Protein AF-A0A7C0YCM2-F1 (afdb_monomer_lite)

Secondary structure (DSSP, 8-state):
-HHHHHHHHHHHHHHHHHHHHHTS----------SS---SEEEEETTEEEEEETTEEEEEE-SSGGGT-

Radius of gyration: 23.24 Å; chains: 1; bounding box: 48×37×54 Å

Sequence (69 aa):
MKRLAIVFFSFIFLTTSLLCESAKKKGIKIVGIWDAGGSYDVIGEGNYLYVGSGGQVRIYDISTKEKIE

Foldseek 3Di:
DVVVVVVVVVVVVVVVVVVVVVPPDPDDDDLADDPQPDFPDWDDDDQWIWTHGDPDTDIFGNVDSVSRD

pLDDT: mean 87.19, std 9.21, range [61.25, 97.56]

Structure (mmCIF, N/CA/C/O backbone):
data_AF-A0A7C0YCM2-F1
#
_entry.id   AF-A0A7C0YCM2-F1
#
loop_
_atom_site.group_PDB
_atom_site.id
_atom_site.type_symbol
_atom_site.label_atom_id
_atom_site.label_alt_id
_atom_site.label_comp_id
_atom_site.label_asym_id
_atom_site.label_entity_id
_atom_site.label_seq_id
_atom_site.pdbx_PDB_ins_code
_atom_site.Cartn_x
_atom_site.Cartn_y
_atom_site.Cartn_z
_atom_site.occupancy
_atom_site.B_iso_or_equiv
_atom_site.auth_seq_id
_atom_site.auth_comp_id
_atom_site.auth_asym_id
_atom_site.auth_atom_id
_atom_site.pdbx_PDB_model_num
ATOM 1 N N . MET A 1 1 ? -35.784 26.090 35.960 1.00 70.81 1 MET A N 1
ATOM 2 C CA . MET A 1 1 ? -34.716 26.654 35.097 1.00 70.81 1 MET A CA 1
ATOM 3 C C . MET A 1 1 ? -33.356 25.962 35.250 1.00 70.81 1 MET A C 1
ATOM 5 O O . MET A 1 1 ? -32.764 25.632 34.236 1.00 70.81 1 MET A O 1
ATOM 9 N N . LYS A 1 2 ? -32.876 25.647 36.467 1.00 74.88 2 LYS A N 1
ATOM 10 C CA . LYS A 1 2 ? -31.552 25.010 36.680 1.00 74.88 2 LYS A CA 1
ATOM 11 C C . LYS A 1 2 ? -31.370 23.640 35.990 1.00 74.88 2 LYS A C 1
ATOM 13 O O . LYS A 1 2 ? -30.342 23.407 35.374 1.00 74.88 2 LYS A O 1
ATOM 18 N N . ARG A 1 3 ? -32.383 22.761 36.029 1.00 80.88 3 ARG A N 1
ATOM 19 C CA . ARG A 1 3 ? -32.337 21.430 35.377 1.00 80.88 3 ARG A CA 1
ATOM 20 C C . ARG A 1 3 ? -32.261 21.505 33.845 1.00 80.88 3 ARG A C 1
ATOM 22 O O . ARG A 1 3 ? -31.540 20.725 33.243 1.00 80.88 3 ARG A O 1
ATOM 29 N N . LEU A 1 4 ? -32.953 22.470 33.234 1.00 83.69 4 LEU A N 1
ATOM 30 C CA . LEU A 1 4 ? -32.939 22.681 31.781 1.00 83.69 4 LEU A CA 1
ATOM 31 C C . LEU A 1 4 ? -31.574 23.200 31.303 1.00 83.69 4 LEU A C 1
ATOM 33 O O . LEU A 1 4 ? -31.052 22.727 30.302 1.00 83.69 4 LEU A O 1
ATOM 37 N N . ALA A 1 5 ? -30.965 24.110 32.071 1.00 85.50 5 ALA A N 1
ATOM 38 C CA . ALA A 1 5 ? -29.614 24.594 31.799 1.00 85.50 5 ALA A CA 1
ATOM 39 C C . ALA A 1 5 ? -28.573 23.464 31.876 1.00 85.50 5 ALA A C 1
ATOM 41 O O . ALA A 1 5 ? -27.706 23.374 31.015 1.00 85.50 5 ALA A O 1
ATOM 42 N N . ILE A 1 6 ? -28.687 22.562 32.857 1.00 89.25 6 ILE A N 1
ATOM 43 C CA . ILE A 1 6 ? -27.775 21.413 32.997 1.00 89.25 6 ILE A CA 1
ATOM 44 C C . ILE A 1 6 ? -27.847 20.494 31.771 1.00 89.25 6 ILE A C 1
ATOM 46 O O . ILE A 1 6 ? -26.805 20.104 31.248 1.00 89.25 6 ILE A O 1
ATOM 50 N N . VAL A 1 7 ? -29.052 20.183 31.281 1.00 92.62 7 VAL A N 1
ATOM 51 C CA . VAL A 1 7 ? -29.237 19.362 30.069 1.00 92.62 7 VAL A CA 1
ATOM 52 C C . VAL A 1 7 ? -28.646 20.054 28.838 1.00 92.62 7 VAL A C 1
ATOM 54 O O . VAL A 1 7 ? -27.964 19.423 28.037 1.00 92.62 7 VAL A O 1
ATOM 57 N N . PHE A 1 8 ? -28.837 21.367 28.714 1.00 91.94 8 PHE A N 1
ATOM 58 C CA . PHE A 1 8 ? -28.284 22.141 27.606 1.00 91.94 8 PHE A CA 1
ATOM 59 C C . PHE A 1 8 ? -26.745 22.148 27.604 1.00 91.94 8 PHE A C 1
ATOM 61 O O . PHE A 1 8 ? -26.128 21.863 26.580 1.00 91.94 8 PHE A O 1
ATOM 68 N N . PHE A 1 9 ? -26.110 22.390 28.756 1.00 91.44 9 PHE A N 1
ATOM 69 C CA . PHE A 1 9 ? -24.646 22.372 28.866 1.00 91.44 9 PHE A CA 1
ATOM 70 C C . PHE A 1 9 ? -24.046 20.979 28.658 1.00 91.44 9 PHE A C 1
ATOM 72 O O . PHE A 1 9 ? -22.997 20.858 28.028 1.00 91.44 9 PHE A O 1
ATOM 79 N N . SER A 1 10 ? -24.709 19.927 29.143 1.00 90.56 10 SER A N 1
ATOM 80 C CA . SER A 1 10 ? -24.256 18.549 28.913 1.00 90.56 10 SER A CA 1
ATOM 81 C C . SER A 1 10 ? -24.396 18.134 27.446 1.00 90.56 10 SER A C 1
ATOM 83 O O . SER A 1 10 ? -23.505 17.470 26.923 1.00 90.56 10 SER A O 1
ATOM 85 N N . PHE A 1 11 ? -25.436 18.597 26.748 1.00 91.38 11 PHE A N 1
ATOM 86 C CA . PHE A 1 11 ? -25.575 18.387 25.307 1.00 91.38 11 PHE A CA 1
ATOM 87 C C . PHE A 1 11 ? -24.484 19.117 24.514 1.00 91.38 11 PHE A C 1
ATOM 89 O O . PHE A 1 11 ? -23.842 18.514 23.656 1.00 91.38 11 PHE A O 1
ATOM 96 N N . ILE A 1 12 ? -24.195 20.379 24.851 1.00 92.44 12 ILE A N 1
ATOM 97 C CA . ILE A 1 12 ? -23.093 21.128 24.229 1.00 92.44 12 ILE A CA 1
ATOM 98 C C . ILE A 1 12 ? -21.765 20.395 24.436 1.00 92.44 12 ILE A C 1
ATOM 100 O O . ILE A 1 12 ? -21.052 20.159 23.467 1.00 92.44 12 ILE A O 1
ATOM 104 N N . PHE A 1 13 ? -21.460 19.968 25.661 1.00 88.44 13 PHE A N 1
ATOM 105 C CA . PHE A 1 13 ? -20.230 19.235 25.969 1.00 88.44 13 PHE A CA 1
ATOM 106 C C . PHE A 1 13 ? -20.108 17.905 25.201 1.00 88.44 13 PHE A C 1
ATOM 108 O O . PHE A 1 13 ? -19.036 17.547 24.708 1.00 88.44 13 PHE A O 1
ATOM 115 N N . LEU A 1 14 ? -21.215 17.174 25.049 1.00 86.69 14 LEU A N 1
ATOM 116 C CA . LEU A 1 14 ? -21.237 15.940 24.266 1.00 86.69 14 LEU A CA 1
ATOM 117 C C . LEU A 1 14 ? -21.000 16.214 22.773 1.00 86.69 14 LEU A C 1
ATOM 119 O O . LEU A 1 14 ? -20.211 15.531 22.130 1.00 86.69 14 LEU A O 1
ATOM 123 N N . THR A 1 15 ? -21.633 17.247 22.218 1.00 84.00 15 THR A N 1
ATOM 124 C CA . THR A 1 15 ? -21.443 17.598 20.802 1.00 84.00 15 THR A CA 1
ATOM 125 C C . THR A 1 15 ? -20.030 18.109 20.505 1.00 84.00 15 THR A C 1
ATOM 127 O O . THR A 1 15 ? -19.461 17.754 19.476 1.00 84.00 15 THR A O 1
ATOM 130 N N . THR A 1 16 ? -19.412 18.880 21.407 1.00 81.94 16 THR A N 1
ATOM 131 C CA . THR A 1 16 ? -18.046 19.392 21.210 1.00 81.94 16 THR A CA 1
ATOM 132 C C . THR A 1 16 ? -16.983 18.305 21.344 1.00 81.94 16 THR A C 1
ATOM 134 O O . THR A 1 16 ? -16.008 18.316 20.593 1.00 81.94 16 THR A O 1
ATOM 137 N N . SER A 1 17 ? -17.168 17.338 22.247 1.00 81.69 17 SER A N 1
ATOM 138 C CA . SER A 1 17 ? -16.248 16.200 22.385 1.00 81.69 17 SER A CA 1
ATOM 139 C C . SER A 1 17 ? -16.235 15.300 21.143 1.00 81.69 17 SER A C 1
ATOM 141 O O . SER A 1 17 ? -15.155 14.951 20.667 1.00 81.69 17 SER A O 1
ATOM 143 N N . LEU A 1 18 ? -17.401 15.020 20.549 1.00 78.94 18 LEU A N 1
ATOM 144 C CA . LEU A 1 18 ? -17.515 14.242 19.305 1.00 78.94 18 LEU A CA 1
ATOM 145 C C . LEU A 1 18 ? -16.838 14.932 18.106 1.00 78.94 18 LEU A C 1
ATOM 147 O O . LEU A 1 18 ? -16.184 14.282 17.291 1.00 78.94 18 LEU A O 1
ATOM 151 N N . LEU A 1 19 ? -16.941 16.261 18.009 1.00 75.50 19 LEU A N 1
ATOM 152 C CA . LEU A 1 19 ? -16.270 17.039 16.958 1.00 75.50 19 LEU A CA 1
ATOM 153 C C . LEU A 1 19 ? -14.739 17.026 17.103 1.00 75.50 19 LEU A C 1
ATOM 155 O O . LEU A 1 19 ? -14.022 17.039 16.102 1.00 75.50 19 LEU A O 1
ATOM 159 N N . CYS A 1 20 ? -14.234 16.963 18.337 1.00 66.31 20 CYS A N 1
ATOM 160 C CA . CYS A 1 20 ? -12.801 16.923 18.625 1.00 66.31 20 CYS A CA 1
ATOM 161 C C . CYS A 1 20 ? -12.148 15.602 18.170 1.00 66.31 20 CYS A C 1
ATOM 163 O O . CYS A 1 20 ? -10.986 15.578 17.766 1.00 66.31 20 CYS A O 1
ATOM 165 N N . GLU A 1 21 ? -12.899 14.498 18.178 1.00 66.12 21 GLU A N 1
ATOM 166 C CA . GLU A 1 21 ? -12.402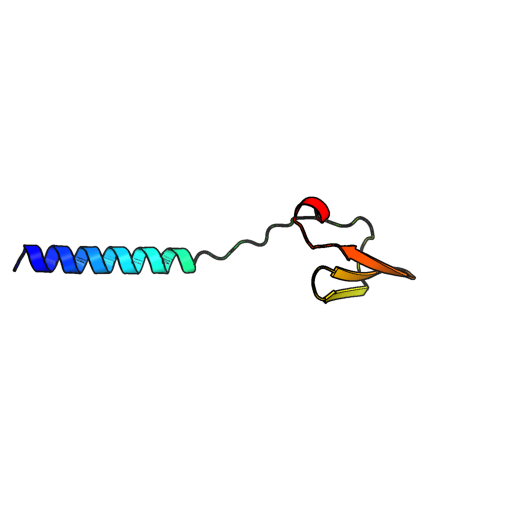 13.183 17.766 1.00 66.12 21 GLU A CA 1
ATOM 167 C C . GLU A 1 21 ? -12.223 13.068 16.244 1.00 66.12 21 GLU A C 1
ATOM 169 O O . GLU A 1 21 ? -11.224 12.516 15.780 1.00 66.12 21 GLU A O 1
ATOM 174 N N . SER A 1 22 ? -13.116 13.690 15.466 1.00 61.25 22 SER A N 1
ATOM 175 C CA . SER A 1 22 ? -13.008 13.775 13.999 1.00 61.25 22 SER A CA 1
ATOM 176 C C . SER A 1 22 ? -11.754 14.538 13.537 1.00 61.25 22 SER A C 1
ATOM 178 O O . SER A 1 22 ? -11.180 14.245 12.490 1.00 61.25 22 SER A O 1
ATOM 180 N N . ALA A 1 23 ? -11.271 15.483 14.351 1.00 63.25 23 ALA A N 1
ATOM 181 C CA . ALA A 1 23 ? -10.096 16.297 14.045 1.00 63.25 23 ALA A CA 1
ATOM 182 C C . ALA A 1 23 ? -8.750 15.602 14.336 1.00 63.25 23 ALA A C 1
ATOM 184 O O . ALA A 1 23 ? -7.693 16.157 14.014 1.00 63.25 23 ALA A O 1
ATOM 185 N N . LYS A 1 24 ? -8.736 14.393 14.922 1.00 71.50 24 LYS A N 1
ATOM 186 C CA . LYS A 1 24 ? -7.486 13.637 15.090 1.00 71.50 24 LYS A CA 1
ATOM 187 C C . LYS A 1 24 ? -6.948 13.233 13.720 1.00 71.50 24 LYS A C 1
ATOM 189 O O . LYS A 1 24 ? -7.447 12.313 13.076 1.00 71.50 24 LYS A O 1
ATOM 194 N N . LYS A 1 25 ? -5.873 13.904 13.298 1.00 65.62 25 LYS A N 1
ATOM 195 C CA . LYS A 1 25 ? -5.092 13.563 12.107 1.00 65.62 25 LYS A CA 1
ATOM 196 C C . LYS A 1 25 ? -4.743 12.075 12.142 1.00 65.62 25 LYS A C 1
ATOM 198 O O . LYS A 1 25 ? -3.956 11.635 12.980 1.00 65.62 25 LYS A O 1
ATOM 203 N N . LYS A 1 26 ? -5.330 11.306 11.225 1.00 71.38 26 LYS A N 1
ATOM 204 C CA . LYS A 1 26 ? -5.006 9.894 11.030 1.00 71.38 26 LYS A CA 1
ATOM 205 C C . LYS A 1 26 ? -3.542 9.834 10.595 1.00 71.38 26 LYS A C 1
ATOM 207 O O . LYS A 1 26 ? -3.200 10.269 9.498 1.00 71.38 26 LYS A O 1
ATOM 212 N N . GLY A 1 27 ? -2.664 9.417 11.505 1.00 76.94 27 GLY A N 1
ATOM 213 C CA . GLY A 1 27 ? -1.248 9.248 11.200 1.00 76.94 27 GLY A CA 1
ATOM 214 C C . GLY A 1 27 ? -1.084 8.282 10.029 1.00 76.94 27 GLY A C 1
ATOM 215 O O . GLY A 1 27 ? -1.854 7.329 9.895 1.00 76.94 27 GLY A O 1
ATOM 216 N N . ILE A 1 28 ? -0.099 8.534 9.170 1.00 85.81 28 ILE A N 1
ATOM 217 C CA . ILE A 1 28 ? 0.268 7.568 8.135 1.00 85.81 28 ILE A CA 1
ATOM 218 C C . ILE A 1 28 ? 0.870 6.361 8.855 1.00 85.81 28 ILE A C 1
ATOM 220 O O . ILE A 1 28 ? 1.848 6.500 9.589 1.00 85.81 28 ILE A O 1
ATOM 224 N N . LYS A 1 29 ? 0.273 5.184 8.661 1.00 86.31 29 LYS A N 1
ATOM 225 C CA . LYS A 1 29 ? 0.831 3.909 9.109 1.00 86.31 29 LYS A CA 1
ATOM 226 C C . LYS A 1 29 ? 1.352 3.165 7.887 1.00 86.31 29 LYS A C 1
ATOM 228 O O . LYS A 1 29 ? 0.579 2.875 6.978 1.00 86.31 29 LYS A O 1
ATOM 233 N N . ILE A 1 30 ? 2.640 2.841 7.891 1.00 87.62 30 ILE A N 1
ATOM 234 C CA . ILE A 1 30 ? 3.228 1.940 6.899 1.00 87.62 30 ILE A CA 1
ATOM 235 C C . ILE A 1 30 ? 2.735 0.525 7.225 1.00 87.62 30 ILE A C 1
ATOM 237 O O . ILE A 1 30 ? 2.899 0.063 8.354 1.00 87.62 30 ILE A O 1
ATOM 241 N N . VAL A 1 31 ? 2.071 -0.116 6.263 1.00 87.56 31 VAL A N 1
ATOM 242 C CA . VAL A 1 31 ? 1.518 -1.479 6.395 1.00 87.56 31 VAL A CA 1
ATOM 243 C C . VAL A 1 31 ? 2.317 -2.522 5.619 1.00 87.56 31 VAL A C 1
ATOM 245 O O . VAL A 1 31 ? 2.184 -3.698 5.904 1.00 87.56 31 VAL A O 1
ATOM 248 N N . GLY A 1 32 ? 3.174 -2.090 4.695 1.00 84.62 32 GLY A N 1
ATOM 249 C CA . GLY A 1 32 ? 4.066 -2.949 3.929 1.00 84.62 32 GLY A CA 1
ATOM 250 C C . GLY A 1 32 ? 5.119 -2.108 3.212 1.00 84.62 32 GLY A C 1
ATOM 251 O O . GLY A 1 32 ? 4.897 -0.926 2.932 1.00 84.62 32 GLY A O 1
ATOM 252 N N . ILE A 1 33 ? 6.278 -2.709 2.955 1.00 86.25 33 ILE A N 1
ATOM 253 C CA . ILE A 1 33 ? 7.349 -2.149 2.126 1.00 86.25 33 ILE A CA 1
ATOM 254 C C . ILE A 1 33 ? 7.753 -3.260 1.170 1.00 86.25 33 ILE A C 1
ATOM 256 O O . ILE A 1 33 ? 8.219 -4.310 1.601 1.00 86.25 33 ILE A O 1
ATOM 260 N N . TRP A 1 34 ? 7.551 -3.039 -0.122 1.00 84.06 34 TRP A N 1
ATOM 261 C CA . TRP A 1 34 ? 7.950 -4.018 -1.122 1.00 84.06 34 TRP A CA 1
ATOM 262 C C . TRP A 1 34 ? 9.481 -4.066 -1.294 1.00 84.06 34 TRP A C 1
ATOM 264 O O . TRP A 1 34 ? 10.198 -3.123 -0.957 1.00 84.06 34 TRP A O 1
ATOM 274 N N . ASP A 1 35 ? 9.998 -5.160 -1.839 1.00 84.00 35 ASP A N 1
ATOM 275 C CA . ASP A 1 35 ? 11.436 -5.442 -1.943 1.00 84.00 35 ASP A CA 1
ATOM 276 C C . ASP A 1 35 ? 12.071 -4.999 -3.278 1.00 84.00 35 ASP A C 1
ATOM 278 O O . ASP A 1 35 ? 13.261 -5.203 -3.511 1.00 84.00 35 ASP A O 1
ATOM 282 N N . ALA A 1 36 ? 11.295 -4.366 -4.163 1.00 87.56 36 ALA A N 1
ATOM 283 C CA . ALA A 1 36 ? 11.676 -4.078 -5.549 1.00 87.56 36 ALA A CA 1
ATOM 284 C C . ALA A 1 36 ? 12.372 -2.718 -5.763 1.00 87.56 36 ALA A C 1
ATOM 286 O O . ALA A 1 36 ? 12.484 -2.254 -6.900 1.00 87.56 36 ALA A O 1
ATOM 287 N N . GLY A 1 37 ? 12.810 -2.057 -4.687 1.00 88.06 37 GLY A N 1
ATOM 288 C CA . GLY A 1 37 ? 13.403 -0.720 -4.744 1.00 88.06 37 GLY A CA 1
ATOM 289 C C . GLY A 1 37 ? 12.397 0.375 -5.123 1.00 88.06 37 GLY A C 1
ATOM 290 O O . GLY A 1 37 ? 11.222 0.312 -4.765 1.00 88.06 37 GLY A O 1
ATOM 291 N N . GLY A 1 38 ? 12.869 1.419 -5.810 1.00 90.75 38 GLY A N 1
ATOM 292 C CA . GLY A 1 38 ? 12.014 2.520 -6.260 1.00 90.75 38 GLY A CA 1
ATOM 293 C C . GLY A 1 38 ? 11.100 2.104 -7.414 1.00 90.75 38 GLY A C 1
ATOM 294 O O . GLY A 1 38 ? 11.545 1.463 -8.363 1.00 90.75 38 GLY A O 1
ATOM 295 N N . SER A 1 39 ? 9.828 2.488 -7.349 1.00 93.94 39 SER A N 1
ATOM 296 C CA . SER A 1 39 ? 8.913 2.408 -8.491 1.00 93.94 39 SER A CA 1
ATOM 297 C C . SER A 1 39 ? 9.136 3.581 -9.445 1.00 93.94 39 SER A C 1
ATOM 299 O O . SER A 1 39 ? 9.429 4.690 -8.996 1.00 93.94 39 SER A O 1
ATOM 301 N N . TYR A 1 40 ? 8.914 3.367 -10.741 1.00 95.19 40 TYR A N 1
ATOM 302 C CA . TYR A 1 40 ? 8.743 4.465 -11.695 1.00 95.19 40 TYR A CA 1
ATOM 303 C C . TYR A 1 40 ? 7.372 5.124 -11.535 1.00 95.19 40 TYR A C 1
ATOM 305 O O . TYR A 1 40 ? 7.287 6.348 -11.535 1.00 95.19 40 TYR A O 1
ATOM 313 N N . ASP A 1 41 ? 6.322 4.310 -11.377 1.00 95.50 41 ASP A N 1
ATOM 314 C CA . ASP A 1 41 ? 4.947 4.761 -11.147 1.00 95.50 41 ASP A CA 1
ATOM 315 C C . ASP A 1 41 ? 4.094 3.654 -10.497 1.00 95.50 41 ASP A C 1
ATOM 317 O O . ASP A 1 41 ? 4.442 2.468 -10.568 1.00 95.50 41 ASP A O 1
ATOM 321 N N . VAL A 1 42 ? 2.987 4.050 -9.865 1.00 94.56 42 VAL A N 1
ATOM 322 C CA . VAL A 1 42 ? 2.025 3.187 -9.168 1.00 94.56 42 VAL A CA 1
ATOM 323 C C . VAL A 1 42 ? 0.602 3.657 -9.474 1.00 94.56 42 VAL A C 1
ATOM 325 O O . VAL A 1 42 ? 0.253 4.800 -9.184 1.00 94.56 42 VAL A O 1
ATOM 328 N N . ILE A 1 43 ? -0.259 2.750 -9.941 1.00 97.12 43 ILE A N 1
ATOM 329 C CA . ILE A 1 43 ? -1.705 2.997 -10.047 1.00 97.12 43 ILE A CA 1
ATOM 330 C C . ILE A 1 43 ? -2.497 1.948 -9.263 1.00 97.12 43 ILE A C 1
ATOM 332 O O . ILE A 1 43 ? -2.113 0.780 -9.198 1.00 97.12 43 ILE A O 1
ATOM 336 N N . GLY A 1 44 ? -3.606 2.365 -8.654 1.00 96.38 44 GLY A N 1
ATOM 337 C CA . GLY A 1 44 ? -4.556 1.470 -7.993 1.00 96.38 44 GLY A CA 1
ATOM 338 C C . GLY A 1 44 ? -5.868 1.402 -8.770 1.00 96.38 44 GLY A C 1
ATOM 339 O O . GLY A 1 44 ? -6.441 2.445 -9.079 1.00 96.38 44 GLY A O 1
ATOM 340 N N . GLU A 1 45 ? -6.357 0.193 -9.048 1.00 97.56 45 GLU A N 1
ATOM 341 C CA . GLU A 1 45 ? -7.661 -0.045 -9.673 1.00 97.56 45 GLU A CA 1
ATOM 342 C C . GLU A 1 45 ? -8.359 -1.233 -8.999 1.00 97.56 45 GLU A C 1
ATOM 344 O O . GLU A 1 45 ? -7.843 -2.352 -8.952 1.00 97.56 45 GLU A O 1
ATOM 349 N N . GLY A 1 46 ? -9.547 -0.989 -8.439 1.00 96.62 46 GLY A N 1
ATOM 350 C CA . GLY A 1 46 ? -10.274 -1.991 -7.663 1.00 96.62 46 GLY A CA 1
ATOM 351 C C . GLY A 1 46 ? -9.445 -2.514 -6.485 1.00 96.62 46 GLY A C 1
ATOM 352 O O . GLY A 1 46 ? -8.986 -1.740 -5.649 1.00 96.62 46 GLY A O 1
ATOM 353 N N . ASN A 1 47 ? -9.253 -3.833 -6.440 1.00 97.44 47 ASN A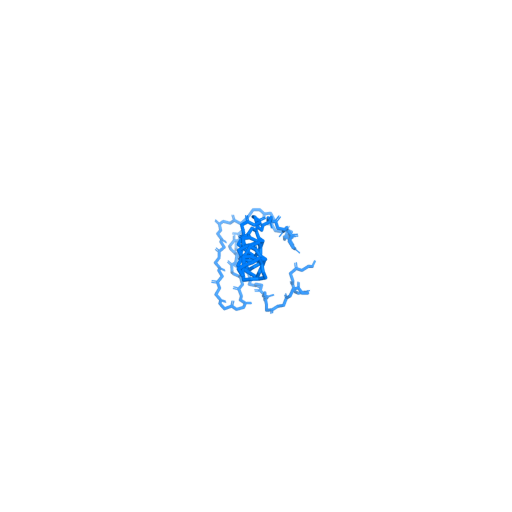 N 1
ATOM 354 C CA . ASN A 1 47 ? -8.443 -4.511 -5.426 1.00 97.44 47 ASN A CA 1
ATOM 355 C C . ASN A 1 47 ? -7.015 -4.798 -5.910 1.00 97.44 47 ASN A C 1
ATOM 357 O O . ASN A 1 47 ? -6.369 -5.697 -5.375 1.00 97.44 47 ASN A O 1
ATOM 361 N N . TYR A 1 48 ? -6.525 -4.075 -6.919 1.00 97.25 48 TYR A N 1
ATOM 362 C CA . TYR A 1 48 ? -5.202 -4.306 -7.481 1.00 97.25 48 TYR A CA 1
ATOM 363 C C . TYR A 1 48 ? -4.348 -3.045 -7.500 1.00 97.25 48 TYR A C 1
ATOM 365 O O . TYR A 1 48 ? -4.823 -1.937 -7.752 1.00 97.25 48 TYR A O 1
ATOM 373 N N . LEU A 1 49 ? -3.058 -3.247 -7.247 1.00 95.31 49 LEU A N 1
ATOM 374 C CA . LEU A 1 49 ? -2.012 -2.248 -7.402 1.00 95.31 49 LEU A CA 1
ATOM 375 C C . LEU A 1 49 ? -1.109 -2.663 -8.564 1.00 95.31 49 LEU A C 1
ATOM 377 O O . LEU A 1 49 ? -0.582 -3.775 -8.566 1.00 95.31 49 LEU A O 1
ATOM 381 N N . TYR A 1 50 ? -0.898 -1.769 -9.520 1.00 96.44 50 TYR A N 1
ATOM 382 C CA . TYR A 1 50 ? -0.030 -1.981 -10.673 1.00 96.44 50 TYR A CA 1
ATOM 383 C C . TYR A 1 50 ? 1.184 -1.090 -10.506 1.00 96.44 50 TYR A C 1
ATOM 385 O O . TYR A 1 50 ? 1.056 0.134 -10.433 1.00 96.44 50 TYR A O 1
ATOM 393 N N . VAL A 1 51 ? 2.360 -1.700 -10.435 1.00 95.56 51 VAL A N 1
ATOM 394 C CA . VAL A 1 51 ? 3.590 -0.967 -10.166 1.00 95.56 51 VAL A CA 1
ATOM 395 C C . VAL A 1 51 ? 4.618 -1.215 -11.251 1.00 95.56 51 VAL A C 1
ATOM 397 O O . VAL A 1 51 ? 5.024 -2.355 -11.492 1.00 95.56 51 VAL A O 1
ATOM 400 N N . GLY A 1 52 ? 5.061 -0.134 -11.889 1.00 95.75 52 GLY A N 1
ATOM 401 C CA . GLY A 1 52 ? 6.168 -0.162 -12.835 1.00 95.75 52 GLY A CA 1
ATOM 402 C C . GLY A 1 52 ? 7.498 -0.130 -12.091 1.00 95.75 52 GLY A C 1
ATOM 403 O O . GLY A 1 52 ? 7.796 0.841 -11.396 1.00 95.75 52 GLY A O 1
ATOM 404 N N . SER A 1 53 ? 8.313 -1.174 -12.236 1.00 94.12 53 SER A N 1
ATOM 405 C CA . SER A 1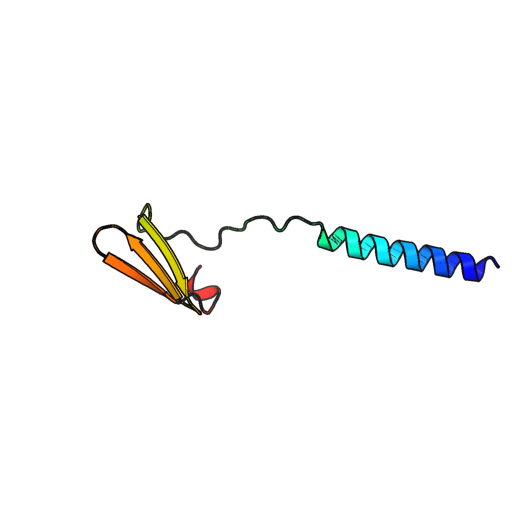 53 ? 9.684 -1.194 -11.715 1.00 94.12 53 SER A CA 1
ATOM 406 C C . SER A 1 53 ? 10.586 -2.063 -12.588 1.00 94.12 53 SER A C 1
ATOM 408 O O . SER A 1 53 ? 10.201 -3.144 -13.043 1.00 94.12 53 SER A O 1
ATOM 410 N N . GLY A 1 54 ? 11.800 -1.571 -12.843 1.00 88.69 54 GLY A N 1
ATOM 411 C CA . GLY A 1 54 ? 12.732 -2.189 -13.781 1.00 88.69 54 GLY A CA 1
ATOM 412 C C . GLY A 1 54 ? 12.113 -2.350 -15.176 1.00 88.69 54 GLY A C 1
ATOM 413 O O . GLY A 1 54 ? 11.620 -1.390 -15.759 1.00 88.69 54 GLY A O 1
ATOM 414 N N . GLY A 1 55 ? 12.134 -3.572 -15.712 1.00 91.44 55 GLY A N 1
ATOM 415 C CA . GLY A 1 55 ? 11.583 -3.905 -17.034 1.00 91.44 55 GLY A CA 1
ATOM 416 C C . GLY A 1 55 ? 10.186 -4.532 -17.014 1.00 91.44 55 GLY A C 1
ATOM 417 O O . GLY A 1 55 ? 9.808 -5.170 -17.993 1.00 91.44 55 GLY A O 1
ATOM 418 N N . GLN A 1 56 ? 9.446 -4.435 -15.905 1.00 93.50 56 GLN A N 1
ATOM 419 C CA . GLN A 1 56 ? 8.175 -5.143 -15.731 1.00 93.50 56 GLN A CA 1
ATOM 420 C C . GLN A 1 56 ? 7.123 -4.315 -14.986 1.00 93.50 56 GLN A C 1
ATOM 422 O O . GLN A 1 56 ? 7.437 -3.424 -14.195 1.00 93.50 56 GLN A O 1
ATOM 427 N N . VAL A 1 57 ? 5.856 -4.678 -15.199 1.00 95.12 57 VAL A N 1
ATOM 428 C CA . VAL A 1 57 ? 4.739 -4.270 -14.341 1.00 95.12 57 VAL A CA 1
ATOM 429 C C . VAL A 1 57 ? 4.449 -5.410 -13.372 1.00 95.12 57 VAL A C 1
ATOM 431 O O . VAL A 1 57 ? 4.256 -6.552 -13.788 1.00 95.12 57 VAL A O 1
ATOM 434 N N . ARG A 1 58 ? 4.440 -5.110 -12.074 1.00 92.81 58 ARG A N 1
ATOM 435 C CA . ARG A 1 58 ? 4.046 -6.046 -11.016 1.00 92.81 58 ARG A CA 1
ATOM 436 C C . ARG A 1 58 ? 2.629 -5.720 -10.568 1.00 92.81 58 ARG A C 1
ATOM 438 O O . ARG A 1 58 ? 2.322 -4.554 -10.336 1.00 92.81 58 ARG A O 1
ATOM 445 N N . ILE A 1 59 ? 1.788 -6.744 -10.459 1.00 95.06 59 ILE A N 1
ATOM 446 C CA . ILE A 1 59 ? 0.387 -6.608 -10.058 1.00 95.06 59 ILE A CA 1
ATOM 447 C C . ILE A 1 59 ? 0.228 -7.262 -8.689 1.00 95.06 59 ILE A C 1
ATOM 449 O O . ILE A 1 59 ? 0.524 -8.447 -8.537 1.00 95.06 59 ILE A O 1
ATOM 453 N N . TYR A 1 60 ? -0.229 -6.490 -7.707 1.00 92.94 60 TYR A N 1
ATOM 454 C CA . TYR A 1 60 ? -0.470 -6.955 -6.344 1.00 92.94 60 TYR A CA 1
ATOM 455 C C . TYR A 1 60 ? -1.960 -6.966 -6.055 1.00 92.94 60 TYR A C 1
ATOM 457 O O . TYR A 1 60 ? -2.654 -5.994 -6.339 1.00 92.94 60 TYR A O 1
ATOM 465 N N . ASP A 1 61 ? -2.433 -8.054 -5.462 1.00 95.12 61 ASP A N 1
ATOM 466 C CA . ASP A 1 61 ? -3.774 -8.135 -4.903 1.00 95.12 61 ASP A CA 1
ATOM 467 C C . ASP A 1 61 ? -3.774 -7.479 -3.518 1.00 95.12 61 ASP A C 1
ATOM 469 O O . ASP A 1 61 ? -3.132 -7.959 -2.587 1.00 95.12 61 ASP A O 1
ATOM 473 N N . ILE A 1 62 ? -4.493 -6.369 -3.403 1.00 94.88 62 ILE A N 1
ATOM 474 C CA . ILE A 1 62 ? -4.631 -5.570 -2.185 1.00 94.88 62 ILE A CA 1
ATOM 475 C C . ILE A 1 62 ? -6.029 -5.725 -1.568 1.00 94.88 62 ILE A C 1
ATOM 477 O O . ILE A 1 62 ? -6.484 -4.852 -0.829 1.00 94.88 62 ILE A O 1
ATOM 481 N N . SER A 1 63 ? -6.736 -6.827 -1.861 1.00 96.06 63 SER A N 1
ATOM 482 C CA . SER A 1 63 ? -8.115 -7.041 -1.402 1.00 96.06 63 SER A CA 1
ATOM 483 C C . SER A 1 63 ? -8.241 -7.190 0.114 1.00 96.06 63 SER A C 1
ATOM 485 O O . SER A 1 63 ? -9.328 -7.008 0.657 1.00 96.06 63 SER A O 1
ATOM 487 N N . THR A 1 64 ? -7.170 -7.605 0.797 1.00 94.62 64 THR A N 1
ATOM 488 C CA . THR A 1 64 ? -7.148 -7.771 2.254 1.00 94.62 64 THR A CA 1
ATOM 489 C C . THR A 1 64 ? -5.827 -7.291 2.842 1.00 94.62 64 THR A C 1
ATOM 491 O O . THR 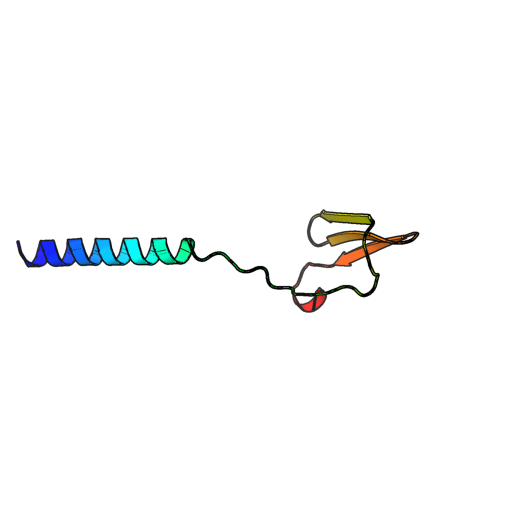A 1 64 ? -4.813 -7.203 2.152 1.00 94.62 64 THR A O 1
ATOM 494 N N . LYS A 1 65 ? -5.836 -6.984 4.141 1.00 89.44 65 LYS A N 1
ATOM 495 C CA . LYS A 1 65 ? -4.658 -6.492 4.863 1.00 89.44 65 LYS A CA 1
ATOM 496 C C . LYS A 1 65 ? -3.533 -7.528 4.890 1.00 89.44 65 LYS A C 1
ATOM 498 O O . LYS A 1 65 ? -2.374 -7.176 4.731 1.00 89.44 65 LYS A O 1
ATOM 503 N N . GLU A 1 66 ? -3.896 -8.798 5.010 1.00 91.19 66 GLU A N 1
ATOM 504 C CA . GLU A 1 66 ? -2.986 -9.945 5.089 1.00 91.19 66 GLU A CA 1
ATOM 505 C C . GLU A 1 66 ? -2.213 -10.185 3.786 1.00 91.19 66 GLU A C 1
ATOM 507 O O . GLU A 1 66 ? -1.226 -10.907 3.797 1.00 91.19 66 GLU A O 1
ATOM 512 N N . LYS A 1 67 ? -2.657 -9.609 2.661 1.00 90.12 67 LYS A N 1
ATOM 513 C CA . LYS A 1 67 ? -1.936 -9.679 1.380 1.00 90.12 67 LYS A CA 1
ATOM 514 C C . LYS A 1 67 ? -0.889 -8.572 1.214 1.00 90.12 67 LYS A C 1
ATOM 516 O O . LYS A 1 67 ? -0.130 -8.603 0.250 1.00 90.12 67 LYS A O 1
ATOM 521 N N . ILE A 1 68 ? -0.888 -7.581 2.108 1.00 87.94 68 ILE A N 1
ATOM 522 C CA . ILE A 1 68 ? -0.004 -6.406 2.063 1.00 87.94 68 ILE A CA 1
ATOM 523 C C . ILE A 1 68 ? 1.111 -6.499 3.120 1.00 87.94 68 ILE A C 1
ATOM 525 O O . ILE A 1 68 ? 2.199 -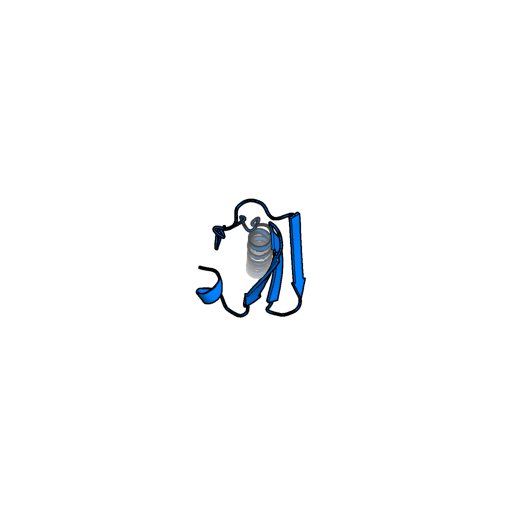5.972 2.882 1.00 87.94 68 ILE A O 1
ATOM 529 N N . GLU A 1 69 ? 0.824 -7.122 4.272 1.00 81.19 69 GLU A N 1
ATOM 530 C CA . GLU A 1 69 ? 1.767 -7.353 5.387 1.00 81.19 69 G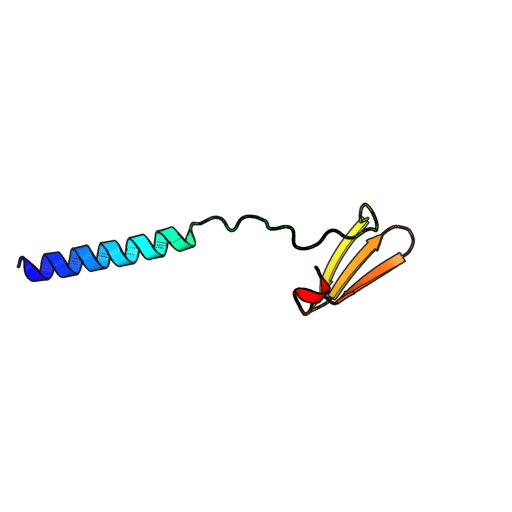LU A CA 1
ATOM 531 C C . GLU A 1 69 ? 2.760 -8.485 5.092 1.00 81.19 69 GLU A C 1
ATOM 533 O O . GLU A 1 69 ? 3.943 -8.317 5.471 1.00 81.19 69 GLU A O 1
#